Protein AF-A0A496VKH9-F1 (afdb_monomer_lite)

Structure (mmCIF, N/CA/C/O backbone):
data_AF-A0A496VKH9-F1
#
_entry.id   AF-A0A496V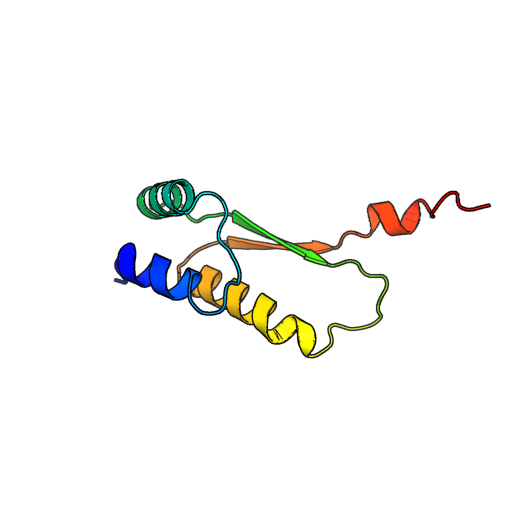KH9-F1
#
loop_
_atom_site.group_PDB
_atom_site.id
_atom_site.type_symbol
_atom_site.label_atom_id
_atom_site.label_alt_id
_atom_site.label_comp_id
_atom_site.label_asym_id
_atom_site.label_entity_id
_atom_site.label_seq_id
_atom_site.pdbx_PDB_ins_code
_atom_site.Cartn_x
_atom_site.Cartn_y
_atom_site.Cartn_z
_atom_site.occupancy
_atom_site.B_iso_or_equiv
_atom_site.auth_seq_id
_atom_site.auth_comp_id
_atom_site.auth_asym_id
_atom_site.auth_atom_id
_atom_site.pdbx_PDB_model_num
ATOM 1 N N . MET A 1 1 ? -14.930 -8.760 12.745 1.00 69.00 1 MET A N 1
ATOM 2 C CA . MET A 1 1 ? -14.298 -7.437 12.547 1.00 69.00 1 MET A CA 1
ATOM 3 C C . MET A 1 1 ? -12.853 -7.606 12.981 1.00 69.00 1 MET A C 1
ATOM 5 O O . MET A 1 1 ? -12.669 -8.161 14.055 1.00 69.00 1 MET A O 1
ATOM 9 N N . ILE A 1 2 ? -11.868 -7.272 12.144 1.00 87.81 2 ILE A N 1
ATOM 10 C CA . ILE A 1 2 ? -10.450 -7.401 12.523 1.00 87.81 2 ILE A CA 1
ATOM 11 C C . ILE A 1 2 ? -10.116 -6.344 13.584 1.00 87.81 2 ILE A C 1
ATOM 13 O O . ILE A 1 2 ? -10.620 -5.222 13.513 1.00 87.81 2 ILE A O 1
ATOM 17 N N . THR A 1 3 ? -9.325 -6.700 14.588 1.00 95.69 3 THR A N 1
ATOM 18 C CA . THR A 1 3 ? -8.853 -5.764 15.615 1.00 95.69 3 THR A CA 1
ATOM 19 C C . THR A 1 3 ? -7.757 -4.852 15.058 1.00 95.69 3 THR A C 1
ATOM 21 O O . THR A 1 3 ? -7.099 -5.173 14.069 1.00 95.69 3 THR A O 1
ATOM 24 N N . ILE A 1 4 ? -7.521 -3.709 15.710 1.00 95.81 4 ILE A N 1
ATOM 25 C CA . ILE A 1 4 ? -6.435 -2.791 15.323 1.00 95.81 4 ILE A CA 1
ATOM 26 C C . ILE A 1 4 ? -5.070 -3.480 15.403 1.00 95.81 4 ILE A C 1
ATOM 28 O O . ILE A 1 4 ? -4.223 -3.257 14.541 1.00 95.81 4 ILE A O 1
ATOM 32 N N . THR A 1 5 ? -4.862 -4.331 16.407 1.00 96.31 5 THR A N 1
ATOM 33 C CA . THR A 1 5 ? -3.617 -5.090 16.562 1.00 96.31 5 THR A CA 1
ATOM 34 C C . THR A 1 5 ? -3.418 -6.062 15.401 1.00 96.31 5 THR A C 1
ATOM 36 O O . THR A 1 5 ? -2.375 -6.013 14.764 1.00 96.31 5 THR A O 1
ATOM 39 N N . GLU A 1 6 ? -4.433 -6.852 15.040 1.00 97.00 6 GLU A N 1
ATOM 40 C CA . GLU A 1 6 ? -4.352 -7.769 13.892 1.00 97.00 6 GLU A CA 1
ATOM 41 C C . GLU A 1 6 ? -4.145 -7.024 12.562 1.00 97.00 6 GLU A C 1
ATOM 43 O O . GLU A 1 6 ? -3.362 -7.460 11.718 1.00 97.00 6 GLU A O 1
ATOM 48 N N . ALA A 1 7 ? -4.812 -5.880 12.371 1.00 96.88 7 ALA A N 1
ATOM 49 C CA . ALA A 1 7 ? -4.617 -5.043 11.189 1.00 96.88 7 ALA A CA 1
ATOM 50 C C . ALA A 1 7 ? -3.175 -4.513 11.109 1.00 96.88 7 ALA A C 1
ATOM 52 O O . ALA A 1 7 ? -2.552 -4.561 10.045 1.00 96.88 7 ALA A O 1
ATOM 53 N N . LEU A 1 8 ? -2.629 -4.041 12.233 1.00 97.25 8 LEU A N 1
ATOM 54 C CA . LEU A 1 8 ? -1.252 -3.568 12.319 1.00 97.25 8 LEU A CA 1
ATOM 55 C C . LEU A 1 8 ? -0.252 -4.703 12.069 1.00 97.25 8 LEU A C 1
ATOM 57 O O . LEU A 1 8 ? 0.682 -4.515 11.293 1.00 97.25 8 LEU A O 1
ATOM 61 N N . ASP A 1 9 ? -0.470 -5.886 12.642 1.00 97.12 9 ASP A N 1
ATOM 62 C CA . ASP A 1 9 ? 0.384 -7.060 12.436 1.00 97.12 9 ASP A CA 1
ATOM 63 C C . ASP A 1 9 ? 0.395 -7.492 10.964 1.00 97.12 9 ASP A C 1
ATOM 65 O O . ASP A 1 9 ? 1.459 -7.724 10.380 1.00 97.12 9 ASP A O 1
ATOM 69 N N . GLN A 1 10 ? -0.773 -7.501 10.315 1.00 96.69 10 GLN A N 1
ATOM 70 C CA . GLN A 1 10 ? -0.889 -7.787 8.886 1.00 96.69 10 GLN A CA 1
ATOM 71 C C . GLN A 1 10 ? -0.144 -6.748 8.028 1.00 96.69 10 GLN A C 1
ATOM 73 O O . GLN A 1 10 ? 0.504 -7.095 7.037 1.00 96.69 10 GLN A O 1
ATOM 78 N N . ILE A 1 11 ? -0.198 -5.465 8.402 1.00 96.94 11 ILE A N 1
ATOM 79 C CA . ILE A 1 11 ? 0.548 -4.398 7.720 1.00 96.94 11 ILE A CA 1
ATOM 80 C C . ILE A 1 11 ? 2.060 -4.545 7.956 1.00 96.94 11 ILE A C 1
ATOM 82 O O . ILE A 1 11 ? 2.832 -4.372 7.009 1.00 96.94 11 ILE A O 1
ATOM 86 N N . LYS A 1 12 ? 2.497 -4.927 9.159 1.00 96.81 12 LYS A N 1
ATOM 87 C CA . LYS A 1 12 ? 3.913 -5.151 9.498 1.00 96.81 12 LYS A CA 1
ATOM 88 C C . LYS A 1 12 ? 4.517 -6.337 8.759 1.00 96.81 12 LYS A C 1
ATOM 90 O O . LYS A 1 12 ? 5.660 -6.264 8.319 1.00 96.81 12 LYS A O 1
ATOM 95 N N . GLN A 1 13 ? 3.756 -7.410 8.564 1.00 97.00 13 GLN A N 1
ATOM 96 C CA . GLN A 1 13 ? 4.262 -8.619 7.922 1.00 97.00 13 GLN A CA 1
ATOM 97 C C . GLN A 1 13 ? 4.795 -8.346 6.504 1.00 97.00 13 GLN A C 1
ATOM 99 O O . GLN A 1 13 ? 4.056 -7.908 5.620 1.00 97.00 13 GLN A O 1
ATOM 104 N N . GLY A 1 14 ? 6.074 -8.645 6.269 1.00 95.81 14 GLY A N 1
ATOM 105 C CA . GLY A 1 14 ? 6.730 -8.445 4.971 1.00 95.81 14 GLY A CA 1
ATOM 106 C C . GLY A 1 14 ? 7.086 -6.989 4.646 1.00 95.81 14 GLY A C 1
ATOM 107 O O . GLY A 1 14 ? 7.535 -6.721 3.536 1.00 95.81 14 GLY A O 1
ATOM 108 N N . SER A 1 15 ? 6.895 -6.061 5.587 1.00 97.19 15 SER A N 1
ATOM 109 C CA . SER A 1 15 ? 7.409 -4.692 5.497 1.00 97.19 15 SER A CA 1
ATOM 110 C C . SER A 1 15 ? 8.809 -4.650 6.109 1.00 97.19 15 SER A C 1
ATOM 112 O O . SER A 1 15 ? 9.020 -5.187 7.193 1.00 97.19 15 SER A O 1
ATOM 114 N N . GLN A 1 16 ? 9.765 -4.020 5.425 1.00 97.56 16 GLN A N 1
ATOM 115 C CA . GLN A 1 16 ? 11.127 -3.870 5.948 1.00 97.56 16 GLN A CA 1
ATOM 116 C C . GLN A 1 16 ? 11.170 -2.911 7.146 1.00 97.56 16 GLN A C 1
ATOM 118 O O . GLN A 1 16 ? 11.864 -3.173 8.122 1.00 97.56 16 GLN A O 1
ATOM 123 N N . GLU A 1 17 ? 10.415 -1.815 7.073 1.00 97.25 17 GLU A N 1
ATOM 124 C CA . GLU A 1 17 ? 10.366 -0.780 8.102 1.00 97.25 17 GLU A CA 1
ATOM 125 C C . GLU A 1 17 ? 8.998 -0.082 8.089 1.00 97.25 17 GLU A C 1
ATOM 127 O O . GLU A 1 17 ? 8.349 0.024 7.044 1.00 97.25 17 GLU A O 1
ATOM 132 N N . ILE A 1 18 ? 8.566 0.409 9.254 1.00 97.44 18 ILE A N 1
ATOM 133 C CA . ILE A 1 18 ? 7.447 1.344 9.388 1.00 97.44 18 ILE A CA 1
ATOM 134 C C . ILE A 1 18 ? 7.947 2.566 10.149 1.00 97.44 18 ILE A C 1
ATOM 136 O O . ILE A 1 18 ? 8.199 2.504 11.353 1.00 97.44 18 ILE A O 1
ATOM 140 N N . LEU A 1 19 ? 8.038 3.693 9.448 1.00 97.06 19 LEU A N 1
ATOM 141 C CA . LEU A 1 19 ? 8.331 4.968 10.085 1.00 97.06 19 LEU A CA 1
ATOM 142 C C . LEU A 1 19 ? 7.134 5.373 10.949 1.00 97.06 19 LEU A C 1
ATOM 144 O O . LEU A 1 19 ? 6.014 5.480 10.449 1.00 97.06 19 LEU A O 1
ATOM 148 N N . LEU A 1 20 ? 7.389 5.606 12.239 1.00 96.62 20 LEU A N 1
ATOM 149 C CA . LEU A 1 20 ? 6.393 6.073 13.209 1.00 96.62 20 LEU A CA 1
ATOM 150 C C . LEU A 1 20 ? 5.203 5.104 13.357 1.00 96.62 20 LEU A C 1
ATOM 152 O O . LEU A 1 20 ? 4.044 5.473 13.175 1.00 96.62 20 LEU A O 1
ATOM 156 N N . GLU A 1 21 ? 5.480 3.854 13.740 1.00 96.69 21 GLU A N 1
ATOM 157 C CA . GLU A 1 21 ? 4.450 2.821 13.957 1.00 96.69 21 GLU A CA 1
ATOM 158 C C . GLU A 1 21 ? 3.313 3.281 14.891 1.00 96.69 21 GLU A C 1
ATOM 160 O O . GLU A 1 21 ? 2.143 2.985 14.639 1.00 96.69 21 GLU A O 1
ATOM 165 N N . ASN A 1 22 ? 3.634 4.063 15.926 1.00 97.12 22 ASN A N 1
ATOM 166 C CA . ASN A 1 22 ? 2.634 4.626 16.835 1.00 97.12 22 ASN A CA 1
ATOM 167 C C . ASN A 1 22 ? 1.651 5.561 16.112 1.00 97.12 22 ASN A C 1
ATOM 169 O O . ASN A 1 22 ? 0.453 5.502 16.375 1.00 97.12 22 ASN A O 1
ATOM 173 N N . GLU A 1 23 ? 2.116 6.372 15.157 1.00 97.88 23 GLU A N 1
ATOM 174 C CA . GLU A 1 23 ? 1.218 7.219 14.365 1.00 97.88 23 GLU A CA 1
ATOM 175 C C . GLU A 1 23 ? 0.337 6.397 13.426 1.00 97.88 23 GLU A C 1
ATOM 177 O O . GLU A 1 23 ? -0.838 6.722 13.239 1.00 97.88 23 GLU A O 1
ATOM 182 N N . LEU A 1 24 ? 0.879 5.326 12.835 1.00 97.69 24 LEU A N 1
ATOM 183 C CA . LEU A 1 24 ? 0.087 4.403 12.026 1.00 97.69 24 LEU A CA 1
ATOM 184 C C . LEU A 1 24 ? -1.028 3.770 12.869 1.00 97.69 24 LEU A C 1
ATOM 186 O O . LEU A 1 24 ? -2.176 3.756 12.427 1.00 97.69 24 LEU A O 1
ATOM 190 N N . ARG A 1 25 ? -0.719 3.317 14.091 1.00 97.62 25 ARG A N 1
ATOM 191 C CA . ARG A 1 25 ? -1.716 2.805 15.042 1.00 97.62 25 ARG A CA 1
ATOM 192 C C . ARG A 1 25 ? -2.811 3.837 15.308 1.00 97.62 25 ARG A C 1
ATOM 194 O O . ARG A 1 25 ? -3.978 3.528 15.089 1.00 97.62 25 ARG A O 1
ATOM 201 N N . THR A 1 26 ? -2.454 5.065 15.684 1.00 98.06 26 THR A N 1
ATOM 202 C CA . THR A 1 26 ? -3.437 6.133 15.945 1.00 98.06 26 THR A CA 1
ATOM 203 C C . THR A 1 26 ? -4.306 6.434 14.718 1.00 98.06 26 THR A C 1
ATOM 205 O O . THR A 1 26 ? -5.511 6.662 14.833 1.00 98.06 26 THR A O 1
ATOM 208 N N . LYS A 1 27 ? -3.729 6.395 13.509 1.00 97.69 27 LYS A N 1
ATOM 209 C CA . LYS A 1 27 ? -4.485 6.557 12.258 1.00 97.69 27 LYS A CA 1
ATOM 210 C C . LYS A 1 27 ? -5.486 5.420 12.042 1.00 97.69 27 LYS A C 1
ATOM 212 O O . LYS A 1 27 ? -6.621 5.701 11.659 1.00 97.69 27 LYS A O 1
ATOM 217 N N . LEU A 1 28 ? -5.104 4.172 12.310 1.00 97.25 28 LEU A N 1
ATOM 218 C CA . LEU A 1 28 ? -6.003 3.014 12.226 1.00 97.25 28 LEU A CA 1
ATOM 219 C C . LEU A 1 28 ? -7.135 3.099 13.266 1.00 97.25 28 LEU A C 1
ATOM 221 O O . LEU A 1 28 ? -8.294 2.869 12.928 1.00 97.25 28 LEU A O 1
ATOM 225 N N . GLU A 1 29 ? -6.822 3.504 14.500 1.00 96.88 29 GLU A N 1
ATOM 226 C CA . GLU A 1 29 ? -7.794 3.681 15.595 1.00 96.88 29 GLU A CA 1
ATOM 227 C C . GLU A 1 29 ? -8.838 4.763 15.302 1.00 96.88 29 GLU A C 1
ATOM 229 O O . GLU A 1 29 ? -9.959 4.689 15.800 1.00 96.88 29 GLU A O 1
ATOM 234 N N . SER A 1 30 ? -8.514 5.739 14.446 1.00 96.56 30 SER A N 1
ATOM 235 C CA . SER A 1 30 ? -9.465 6.782 14.042 1.00 96.56 30 SER A CA 1
ATOM 236 C C . SER A 1 30 ? -10.701 6.245 13.305 1.00 96.56 30 SER A C 1
ATOM 238 O O . SER A 1 30 ? -11.674 6.982 13.135 1.00 96.56 30 SER A O 1
ATOM 240 N N . GLY A 1 31 ? -10.652 5.001 12.807 1.00 94.06 31 GLY A N 1
ATOM 241 C CA . GLY A 1 31 ? -11.730 4.352 12.056 1.00 94.06 31 GLY A CA 1
ATOM 242 C C . GLY A 1 31 ? -11.986 4.942 10.665 1.00 94.06 31 GLY A C 1
ATOM 243 O O . GLY A 1 31 ? -12.834 4.443 9.926 1.00 94.06 31 GLY A O 1
ATOM 244 N N . LYS A 1 32 ? -11.263 5.996 10.273 1.00 96.81 32 LYS A N 1
ATOM 245 C CA . LYS A 1 32 ? -11.394 6.616 8.954 1.00 96.81 32 LYS A CA 1
ATOM 246 C C . LYS A 1 32 ? -10.622 5.799 7.913 1.00 96.81 32 LYS A C 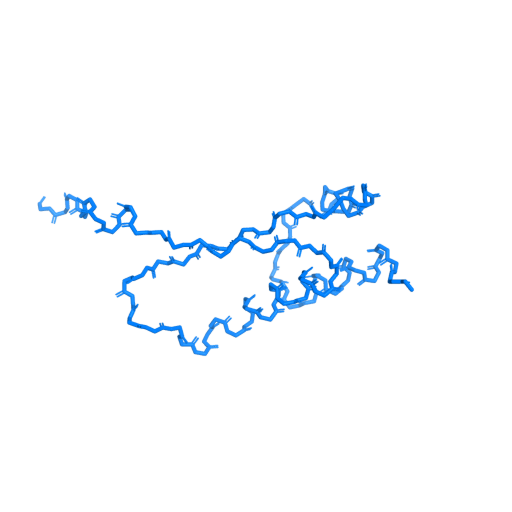1
ATOM 248 O O . LYS A 1 32 ? -9.467 5.446 8.161 1.00 96.81 32 LYS A O 1
ATOM 253 N N . PRO A 1 33 ? -11.190 5.553 6.718 1.00 97.69 33 PRO A N 1
ATOM 254 C CA . PRO A 1 33 ? -10.442 4.975 5.610 1.00 97.69 33 PRO A CA 1
ATOM 255 C C . PRO A 1 33 ? -9.189 5.801 5.300 1.00 97.69 33 PRO A C 1
ATOM 257 O O . PRO A 1 33 ? -9.271 6.965 4.901 1.00 97.69 33 PRO A O 1
ATOM 260 N N . LEU A 1 34 ? -8.014 5.203 5.495 1.00 98.38 34 LEU A N 1
ATOM 261 C CA . LEU A 1 34 ? -6.745 5.837 5.168 1.00 98.38 34 LEU A CA 1
ATOM 262 C C . LEU A 1 34 ? -6.579 5.949 3.654 1.00 98.38 34 LEU A C 1
ATOM 264 O O . LEU A 1 34 ? -7.049 5.110 2.887 1.00 98.38 34 LEU A O 1
ATOM 268 N N . ARG A 1 35 ? -5.872 6.994 3.226 1.00 98.50 35 ARG A N 1
ATOM 269 C CA . ARG A 1 35 ? -5.465 7.185 1.834 1.00 98.50 35 ARG A CA 1
ATOM 270 C C . ARG A 1 35 ? -4.037 6.676 1.690 1.00 98.50 35 ARG A C 1
ATOM 272 O O . ARG A 1 35 ? -3.108 7.315 2.174 1.00 98.50 35 ARG A O 1
ATOM 279 N N . ILE A 1 36 ? -3.870 5.524 1.056 1.00 98.50 36 ILE A N 1
ATOM 280 C CA . ILE A 1 36 ? -2.573 4.871 0.881 1.00 98.50 36 ILE A CA 1
ATOM 281 C C . ILE A 1 36 ? -2.045 5.216 -0.503 1.00 98.50 36 ILE A C 1
ATOM 283 O O . ILE A 1 36 ? -2.668 4.873 -1.503 1.00 98.50 36 ILE A O 1
ATOM 287 N N . LYS A 1 37 ? -0.911 5.909 -0.565 1.00 98.19 37 LYS A N 1
ATOM 288 C CA . LYS A 1 37 ? -0.278 6.315 -1.821 1.00 98.19 37 LYS A CA 1
ATOM 289 C C . LYS A 1 37 ? 0.860 5.360 -2.167 1.00 98.19 37 LYS A C 1
ATOM 291 O O . LYS A 1 37 ? 1.717 5.112 -1.326 1.00 98.19 37 LYS A O 1
ATOM 296 N N . ALA A 1 38 ? 0.901 4.909 -3.416 1.00 97.69 38 ALA A N 1
ATOM 297 C CA . ALA A 1 38 ? 2.065 4.258 -4.010 1.00 97.69 38 ALA A CA 1
ATOM 298 C C . ALA A 1 38 ? 2.353 4.899 -5.368 1.00 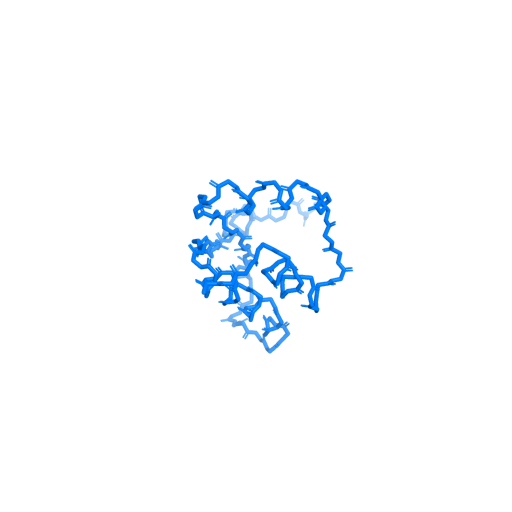97.6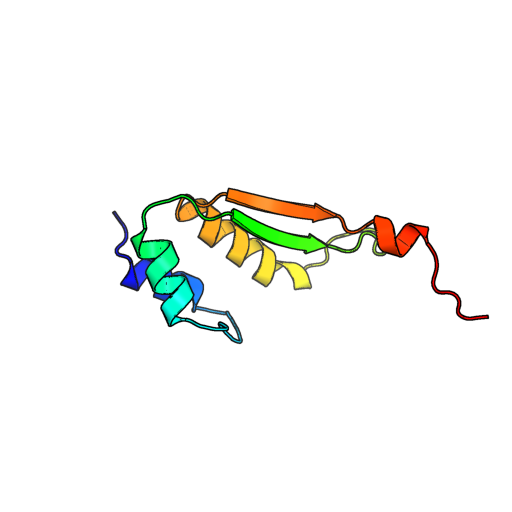9 38 ALA A C 1
ATOM 300 O O . ALA A 1 38 ? 1.452 4.999 -6.200 1.00 97.69 38 ALA A O 1
ATOM 301 N N . GLY A 1 39 ? 3.578 5.393 -5.547 1.00 94.75 39 GLY A N 1
ATOM 302 C CA . GLY A 1 39 ? 4.032 6.017 -6.787 1.00 94.75 39 GLY A CA 1
ATOM 303 C C . GLY A 1 39 ? 4.757 5.015 -7.678 1.00 94.75 39 GLY A C 1
ATOM 304 O O . GLY A 1 39 ? 5.527 4.206 -7.168 1.00 94.75 39 GLY A O 1
ATOM 305 N N . PHE A 1 40 ? 4.514 5.095 -8.982 1.00 92.56 40 PHE A N 1
ATOM 306 C CA . PHE A 1 40 ? 5.167 4.296 -10.013 1.00 92.56 40 PHE A CA 1
ATOM 307 C C . PHE A 1 40 ? 5.672 5.225 -11.114 1.00 92.56 40 PHE A C 1
ATOM 309 O O . PHE A 1 40 ? 4.929 6.079 -11.601 1.00 92.56 40 PHE A O 1
ATOM 316 N N . ASP A 1 41 ? 6.938 5.066 -11.473 1.00 89.25 41 ASP A N 1
ATOM 317 C CA . ASP A 1 41 ? 7.570 5.795 -12.567 1.00 89.25 41 ASP A CA 1
ATOM 318 C C . ASP A 1 41 ? 7.300 5.058 -13.893 1.00 89.25 41 ASP A C 1
ATOM 320 O O . ASP A 1 41 ? 7.589 3.861 -13.978 1.00 89.25 41 ASP A O 1
ATOM 324 N N . PRO A 1 42 ? 6.714 5.710 -14.917 1.00 87.31 42 PRO A N 1
ATOM 325 C CA . PRO A 1 42 ? 6.326 5.048 -16.164 1.00 87.31 42 PRO A CA 1
ATOM 326 C C . PRO A 1 42 ? 7.488 4.864 -17.159 1.00 87.31 42 PRO A C 1
ATOM 328 O O . PRO A 1 42 ? 7.245 4.690 -18.351 1.00 87.31 42 PRO A O 1
ATOM 331 N N . THR A 1 43 ? 8.747 4.927 -16.713 1.00 84.50 43 THR A N 1
ATOM 332 C CA . THR A 1 43 ? 9.924 4.749 -17.584 1.00 84.50 43 THR A CA 1
ATOM 333 C C . THR A 1 43 ? 10.060 3.323 -18.120 1.00 84.50 43 THR A C 1
ATOM 335 O O . THR A 1 43 ? 10.539 3.131 -19.238 1.00 84.50 43 THR A O 1
ATOM 338 N N . ALA A 1 44 ? 9.619 2.320 -17.356 1.00 86.50 44 ALA A N 1
ATOM 339 C CA . ALA A 1 44 ? 9.564 0.928 -17.793 1.00 86.50 44 ALA A CA 1
ATOM 340 C C . ALA A 1 44 ? 8.231 0.610 -18.506 1.00 86.50 44 ALA A C 1
ATOM 342 O O . ALA A 1 44 ? 7.189 1.145 -18.122 1.00 86.50 44 ALA A O 1
ATOM 343 N N . PRO A 1 45 ? 8.227 -0.290 -19.510 1.00 86.06 45 PRO A N 1
ATOM 344 C CA . PRO A 1 45 ? 7.017 -0.627 -20.265 1.00 86.06 45 PRO A CA 1
ATOM 345 C C . PRO A 1 45 ? 6.006 -1.463 -19.462 1.00 86.06 45 PRO A C 1
ATOM 347 O O . PRO A 1 45 ? 4.840 -1.547 -19.848 1.00 86.06 45 PRO A O 1
ATOM 350 N N . ASP A 1 46 ? 6.437 -2.103 -18.371 1.00 91.62 46 ASP A N 1
ATOM 351 C CA . ASP A 1 46 ? 5.639 -3.052 -17.603 1.00 91.62 46 ASP A CA 1
ATOM 352 C C . ASP A 1 46 ? 5.976 -3.079 -16.100 1.00 91.62 46 ASP A C 1
ATOM 354 O O . ASP A 1 46 ? 7.040 -2.660 -15.640 1.00 91.62 46 ASP A O 1
ATOM 358 N N . LEU A 1 47 ? 5.042 -3.620 -15.309 1.00 92.19 47 LEU A N 1
ATOM 359 C CA . LEU A 1 47 ? 5.268 -3.952 -13.903 1.00 92.19 47 LEU A CA 1
ATOM 360 C C . LEU A 1 47 ? 5.776 -5.388 -13.792 1.00 92.19 47 LEU A C 1
ATOM 362 O O . LEU A 1 47 ? 4.996 -6.341 -13.785 1.00 92.19 47 LEU A O 1
ATOM 366 N N . HIS A 1 48 ? 7.086 -5.546 -13.639 1.00 93.69 48 HIS A N 1
ATOM 367 C CA . HIS A 1 48 ? 7.680 -6.863 -13.423 1.00 93.69 48 HIS A CA 1
ATOM 368 C C . HIS A 1 48 ? 7.337 -7.445 -12.035 1.00 93.69 48 HIS A C 1
ATOM 370 O O . HIS A 1 48 ? 6.920 -6.741 -11.108 1.00 93.69 48 HIS A O 1
ATOM 376 N N . LEU A 1 49 ? 7.603 -8.745 -11.855 1.00 95.94 49 LEU A N 1
ATOM 377 C CA . LEU A 1 49 ? 7.257 -9.518 -10.650 1.00 95.94 49 LEU A CA 1
ATOM 378 C C . LEU A 1 49 ? 7.863 -8.993 -9.337 1.00 95.94 49 LEU A C 1
ATOM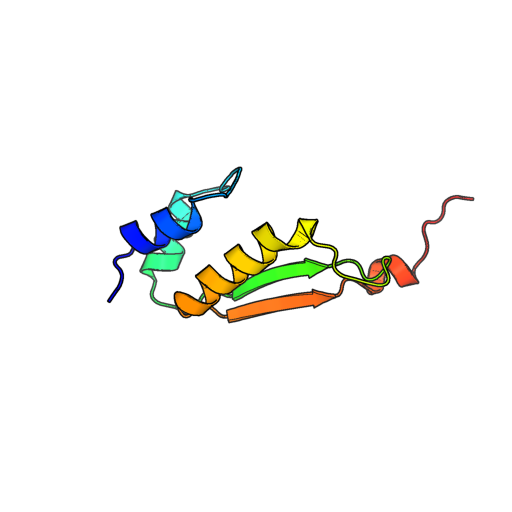 380 O O . LEU A 1 49 ? 7.361 -9.332 -8.264 1.00 95.94 49 LEU A O 1
ATOM 384 N N . GLY A 1 50 ? 8.885 -8.138 -9.394 1.00 94.62 50 GLY A N 1
ATOM 385 C CA . GLY A 1 50 ? 9.463 -7.489 -8.210 1.00 94.62 50 GLY A CA 1
ATOM 386 C C . GLY A 1 50 ? 8.457 -6.601 -7.469 1.00 94.62 50 GLY A C 1
ATOM 387 O O . GLY A 1 50 ? 8.530 -6.466 -6.251 1.00 94.62 50 GLY A O 1
ATOM 388 N N . HIS A 1 51 ? 7.442 -6.089 -8.170 1.00 95.75 51 HIS A N 1
ATOM 389 C CA . HIS A 1 51 ? 6.377 -5.281 -7.577 1.00 95.75 51 HIS A CA 1
ATOM 390 C C . HIS A 1 51 ? 5.331 -6.103 -6.812 1.00 95.75 51 HIS A C 1
ATOM 392 O O . HIS A 1 51 ? 4.490 -5.529 -6.122 1.00 95.75 51 HIS A O 1
ATOM 398 N N . THR A 1 52 ? 5.369 -7.437 -6.890 1.00 96.81 52 THR A N 1
ATOM 399 C CA . THR A 1 52 ? 4.346 -8.315 -6.295 1.00 96.81 52 THR A CA 1
ATOM 400 C C . THR A 1 52 ? 4.195 -8.091 -4.789 1.00 96.81 52 THR A C 1
ATOM 402 O O . THR A 1 52 ? 3.074 -8.049 -4.284 1.00 96.81 52 THR A O 1
ATOM 405 N N . VAL A 1 53 ? 5.302 -7.898 -4.062 1.00 97.19 53 VAL A N 1
ATOM 406 C CA . VAL A 1 53 ? 5.276 -7.634 -2.611 1.00 97.19 53 VAL A CA 1
A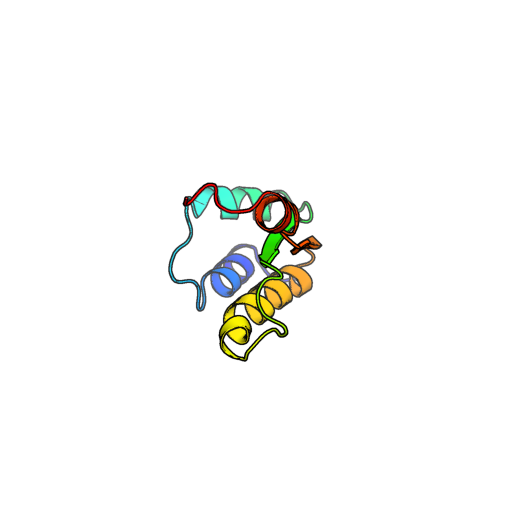TOM 407 C C . VAL A 1 53 ? 4.542 -6.325 -2.310 1.00 97.19 53 VAL A C 1
ATOM 409 O O . VAL A 1 53 ? 3.626 -6.304 -1.483 1.00 97.19 53 VAL A O 1
ATOM 412 N N . LEU A 1 54 ? 4.882 -5.255 -3.032 1.00 97.31 54 LEU A N 1
ATOM 413 C CA . LEU A 1 54 ? 4.251 -3.943 -2.890 1.00 97.31 54 LEU A CA 1
ATOM 414 C C . LEU A 1 54 ? 2.756 -3.999 -3.236 1.00 97.31 54 LEU A C 1
ATOM 416 O O . LEU A 1 54 ? 1.920 -3.567 -2.445 1.00 97.31 54 LEU A O 1
ATOM 420 N N . LEU A 1 55 ? 2.398 -4.575 -4.387 1.00 97.56 55 LEU A N 1
ATOM 421 C CA . LEU A 1 55 ? 1.009 -4.681 -4.842 1.00 97.56 55 LEU A CA 1
ATOM 422 C C . LEU A 1 55 ? 0.153 -5.512 -3.875 1.00 97.56 55 LEU A C 1
ATOM 424 O O . LEU A 1 55 ? -0.978 -5.133 -3.562 1.00 97.56 55 LEU A O 1
ATOM 428 N N . ASN A 1 56 ? 0.703 -6.598 -3.325 1.00 97.94 56 ASN A N 1
ATOM 429 C CA . ASN A 1 56 ? 0.027 -7.381 -2.294 1.00 97.94 56 ASN A CA 1
ATOM 430 C C . ASN A 1 56 ? -0.164 -6.590 -0.996 1.00 97.94 56 ASN A C 1
ATOM 432 O O . ASN A 1 56 ? -1.222 -6.704 -0.376 1.00 97.94 56 ASN A O 1
ATOM 436 N N . LYS A 1 57 ? 0.796 -5.746 -0.600 1.00 98.31 57 LYS A N 1
ATOM 437 C CA . LYS A 1 57 ? 0.630 -4.854 0.554 1.00 98.31 57 LYS A CA 1
ATOM 438 C C . LYS A 1 57 ? -0.500 -3.847 0.322 1.00 98.31 57 LYS A C 1
ATOM 440 O O . LYS A 1 57 ? -1.368 -3.705 1.180 1.00 98.31 57 LYS A O 1
ATOM 445 N N . LEU A 1 58 ? -0.573 -3.226 -0.858 1.00 98.38 58 LEU A N 1
ATOM 446 C CA . LEU A 1 58 ? -1.692 -2.344 -1.223 1.00 98.38 58 LEU A CA 1
ATOM 447 C C . LEU A 1 58 ? -3.032 -3.090 -1.187 1.00 98.38 58 LEU A C 1
ATOM 449 O O . LEU A 1 58 ? -4.018 -2.581 -0.656 1.00 98.38 58 LEU A O 1
ATOM 453 N N . ARG A 1 59 ? -3.065 -4.338 -1.669 1.00 98.00 59 ARG A N 1
ATOM 454 C CA . ARG A 1 59 ? -4.257 -5.188 -1.585 1.00 98.00 59 ARG A CA 1
ATOM 455 C C . ARG A 1 59 ? -4.667 -5.481 -0.140 1.00 98.00 59 ARG A C 1
ATOM 457 O O . ARG A 1 59 ? -5.863 -5.529 0.140 1.00 98.00 59 ARG A O 1
ATOM 464 N N . GLN A 1 60 ? -3.718 -5.675 0.775 1.00 97.81 60 GLN A N 1
ATOM 465 C CA . GLN A 1 60 ? -4.014 -5.837 2.204 1.00 97.81 60 GLN A CA 1
ATOM 466 C C . GLN A 1 60 ? -4.668 -4.572 2.770 1.00 97.81 60 GLN A C 1
ATOM 468 O O . GLN A 1 60 ? -5.736 -4.675 3.365 1.00 97.81 60 GLN A O 1
ATOM 473 N N . PHE A 1 61 ? -4.122 -3.384 2.488 1.00 98.12 61 PHE A N 1
ATOM 474 C CA . PHE A 1 61 ? -4.751 -2.119 2.883 1.00 98.12 61 PHE A CA 1
ATOM 475 C C . PHE A 1 61 ? -6.176 -1.962 2.315 1.00 98.12 61 PHE A C 1
ATOM 477 O O . PHE A 1 61 ? -7.073 -1.545 3.044 1.00 98.12 61 PHE A O 1
ATOM 484 N N . GLN A 1 62 ? -6.432 -2.364 1.063 1.00 97.88 62 GLN A N 1
ATOM 485 C CA . GLN A 1 62 ? -7.799 -2.376 0.507 1.00 97.88 62 GLN A CA 1
ATOM 486 C C . GLN A 1 62 ? -8.738 -3.309 1.263 1.00 97.88 62 GLN A C 1
ATOM 488 O O . GLN A 1 62 ? -9.880 -2.948 1.532 1.00 97.88 62 GLN A O 1
ATOM 493 N N . LYS A 1 63 ? -8.275 -4.520 1.596 1.00 97.38 63 LYS A N 1
ATOM 494 C CA . LYS A 1 63 ? -9.070 -5.497 2.356 1.00 97.38 63 LYS A CA 1
ATOM 495 C C . LYS A 1 63 ? -9.396 -5.001 3.768 1.00 97.38 63 LYS A C 1
ATOM 497 O O . LYS A 1 63 ? -10.437 -5.370 4.297 1.00 97.38 63 LYS A O 1
ATOM 502 N N . LEU A 1 64 ? -8.543 -4.148 4.338 1.00 97.25 64 LEU A N 1
ATOM 503 C CA . LEU A 1 64 ? -8.777 -3.448 5.604 1.00 97.25 64 LEU A CA 1
ATOM 504 C C . LEU A 1 64 ? -9.713 -2.227 5.462 1.00 97.25 64 LEU A C 1
ATOM 506 O O . LEU A 1 64 ? -9.992 -1.553 6.448 1.00 97.25 64 LEU A O 1
ATOM 510 N N . GLY A 1 65 ? -10.226 -1.942 4.259 1.00 97.12 65 GLY A N 1
ATOM 511 C CA . GLY A 1 65 ? -11.188 -0.864 4.006 1.00 97.12 65 GLY A CA 1
ATOM 512 C C . GLY A 1 65 ? -10.558 0.492 3.679 1.00 97.12 65 GLY A C 1
ATOM 513 O O . GLY A 1 65 ? -11.247 1.509 3.712 1.00 97.12 65 GLY A O 1
ATOM 514 N N . HIS A 1 66 ? -9.261 0.536 3.372 1.00 98.38 66 HIS A N 1
ATOM 515 C CA . HIS A 1 66 ? -8.562 1.768 3.011 1.00 98.38 66 HIS A CA 1
ATOM 516 C C . HIS A 1 66 ? -8.569 2.025 1.498 1.00 98.38 66 HIS A C 1
ATOM 518 O O . HIS A 1 66 ? -8.704 1.112 0.680 1.00 98.38 66 HIS A O 1
ATOM 524 N N . THR A 1 67 ? -8.375 3.285 1.114 1.00 98.56 67 THR A N 1
ATOM 525 C CA . THR A 1 67 ? -8.402 3.725 -0.284 1.00 98.56 67 THR A CA 1
ATOM 526 C C . THR A 1 67 ? -6.988 3.802 -0.842 1.00 98.56 67 THR A C 1
ATOM 528 O O . THR A 1 67 ? -6.146 4.524 -0.307 1.00 98.56 67 THR A O 1
ATOM 531 N N . ILE A 1 68 ? -6.731 3.100 -1.947 1.00 98.50 68 ILE A N 1
ATOM 532 C CA . ILE A 1 68 ? -5.431 3.128 -2.629 1.00 98.50 68 ILE A CA 1
ATOM 533 C C . ILE A 1 68 ? -5.421 4.213 -3.695 1.00 98.50 68 ILE A C 1
ATOM 535 O O . ILE A 1 68 ? -6.308 4.280 -4.540 1.00 98.50 68 ILE A O 1
ATOM 539 N N . PHE A 1 69 ? -4.374 5.023 -3.666 1.00 97.94 69 PHE A N 1
ATOM 540 C CA . PHE A 1 69 ? -4.007 5.990 -4.684 1.00 97.94 69 PHE A CA 1
ATOM 541 C C . PHE A 1 69 ? -2.763 5.457 -5.394 1.00 97.94 69 PHE A C 1
ATOM 543 O O . PHE A 1 69 ? -1.640 5.623 -4.915 1.00 97.94 69 PHE A O 1
ATOM 550 N N . PHE A 1 70 ? -2.991 4.776 -6.516 1.00 95.00 70 PHE A N 1
ATOM 551 C CA . PHE A 1 70 ? -1.941 4.338 -7.428 1.00 95.00 70 PHE A CA 1
ATOM 552 C C . PHE A 1 70 ? -1.566 5.525 -8.318 1.00 95.00 70 PHE A C 1
ATOM 554 O O . PHE A 1 70 ? -2.363 5.945 -9.155 1.00 95.00 70 PHE A O 1
ATOM 561 N N . LEU A 1 71 ? -0.407 6.128 -8.065 1.00 94.44 71 LEU A N 1
ATOM 562 C CA . LEU A 1 71 ? 0.017 7.366 -8.708 1.00 94.44 71 LEU A CA 1
ATOM 563 C C . LEU A 1 71 ? 1.070 7.072 -9.774 1.00 94.44 71 LEU A C 1
ATOM 565 O O . LEU A 1 71 ? 2.103 6.489 -9.459 1.00 94.44 71 LEU A O 1
ATOM 569 N N . ILE A 1 72 ? 0.837 7.543 -10.996 1.00 91.62 72 ILE A N 1
ATOM 570 C CA . ILE A 1 72 ? 1.851 7.565 -12.053 1.00 91.62 72 ILE A CA 1
ATOM 571 C C . ILE A 1 72 ? 2.636 8.874 -11.943 1.00 91.62 72 ILE A C 1
ATOM 573 O O . ILE A 1 72 ? 2.037 9.946 -11.887 1.00 91.62 72 ILE A O 1
ATOM 577 N N . GLY A 1 73 ? 3.960 8.781 -11.842 1.00 87.00 73 GLY A N 1
ATOM 578 C CA . GLY A 1 73 ? 4.874 9.919 -11.728 1.00 87.00 73 GLY A CA 1
ATOM 579 C C . GLY A 1 73 ? 5.465 10.342 -13.071 1.00 87.00 73 GLY A C 1
ATOM 580 O O . GLY A 1 73 ? 6.677 10.324 -13.225 1.00 87.00 73 GLY A O 1
ATOM 581 N N . ASP A 1 74 ? 4.635 10.708 -14.044 1.00 79.62 74 ASP A N 1
ATOM 582 C CA . ASP A 1 74 ? 5.063 11.108 -15.397 1.00 79.62 74 ASP A CA 1
ATOM 583 C C . ASP A 1 74 ? 5.712 12.505 -15.464 1.00 79.62 74 ASP A C 1
ATOM 585 O O . ASP A 1 74 ? 6.530 12.777 -16.343 1.00 79.62 74 ASP A O 1
ATOM 589 N N . PHE A 1 75 ? 5.392 13.382 -14.512 1.00 79.50 75 PHE A N 1
ATOM 590 C CA . PHE A 1 75 ? 5.818 14.781 -14.531 1.00 79.50 75 PHE A CA 1
ATOM 591 C C . PHE A 1 75 ? 7.343 14.975 -14.543 1.00 79.50 75 PHE A C 1
ATOM 593 O O . PHE A 1 75 ? 7.853 15.770 -15.329 1.00 79.50 75 PHE A O 1
ATOM 600 N N . THR A 1 76 ? 8.094 14.254 -13.706 1.00 68.25 76 THR A N 1
ATOM 601 C CA . THR A 1 76 ? 9.566 14.359 -13.693 1.00 68.25 76 THR A CA 1
ATOM 602 C C . THR A 1 76 ? 10.194 13.709 -14.923 1.00 68.25 76 THR A C 1
ATOM 604 O O . THR A 1 76 ? 11.188 14.221 -15.429 1.00 68.25 76 THR A O 1
ATOM 607 N N . GLY A 1 77 ? 9.584 12.644 -15.455 1.00 62.50 77 GLY A N 1
ATOM 608 C CA . GLY A 1 77 ? 10.025 12.008 -16.700 1.00 62.50 77 GLY A CA 1
ATOM 609 C C . GLY A 1 77 ? 9.887 12.918 -17.927 1.00 62.50 77 GLY A C 1
ATOM 610 O O . GLY A 1 77 ? 10.701 12.842 -18.841 1.00 62.50 77 GLY A O 1
ATOM 611 N N . MET A 1 78 ? 8.902 13.824 -17.932 1.00 64.38 78 MET A N 1
ATOM 612 C CA . MET A 1 78 ? 8.685 14.789 -19.018 1.00 64.38 78 MET A CA 1
ATOM 613 C C . MET A 1 78 ? 9.668 15.966 -19.033 1.00 64.38 78 MET A C 1
ATOM 615 O O . MET A 1 78 ? 9.860 16.574 -20.084 1.00 64.38 78 MET A O 1
ATOM 619 N N . ILE A 1 79 ? 10.253 16.327 -17.886 1.00 69.56 79 ILE A N 1
ATOM 620 C CA . ILE A 1 79 ? 11.148 17.493 -17.781 1.00 69.56 79 ILE A CA 1
ATOM 621 C C . ILE A 1 79 ? 12.550 17.172 -18.327 1.00 69.56 79 ILE A C 1
ATOM 623 O O . ILE A 1 79 ? 13.237 18.079 -18.794 1.00 69.56 79 ILE A O 1
ATOM 627 N N . GLY A 1 80 ? 12.935 15.891 -18.357 1.00 59.19 80 GLY A N 1
ATOM 628 C CA . GLY A 1 80 ? 14.285 15.460 -18.717 1.00 59.19 80 GLY A CA 1
ATOM 629 C C . GLY A 1 80 ? 15.293 15.798 -17.615 1.00 59.19 80 GLY A C 1
ATOM 630 O O . GLY A 1 80 ? 15.184 16.817 -16.933 1.00 59.19 80 GLY A O 1
ATOM 631 N N . ASP A 1 81 ? 16.276 14.925 -17.417 1.00 59.25 81 ASP A N 1
ATOM 632 C CA . ASP A 1 81 ? 17.425 15.242 -16.570 1.00 59.25 81 ASP A CA 1
ATOM 633 C C . ASP A 1 81 ? 18.275 16.295 -17.314 1.00 59.25 81 ASP A C 1
ATOM 635 O O . ASP A 1 81 ? 18.630 16.054 -18.473 1.00 59.25 81 ASP A O 1
ATOM 639 N N . PRO A 1 82 ? 18.607 17.465 -16.734 1.00 54.19 82 PRO A N 1
ATOM 640 C CA . PRO A 1 82 ? 19.498 18.444 -17.359 1.00 54.19 82 PRO A CA 1
ATOM 641 C C . PRO A 1 82 ? 20.965 17.980 -17.312 1.00 54.19 82 PRO A C 1
ATOM 643 O O . PRO A 1 82 ? 21.864 18.761 -17.013 1.00 54.19 82 PRO A O 1
ATOM 646 N N . SER A 1 83 ? 21.224 16.699 -17.575 1.00 52.56 83 SER A N 1
ATOM 647 C CA . SER A 1 83 ? 22.566 16.138 -17.672 1.00 52.56 83 SER A CA 1
ATOM 648 C C . SER A 1 83 ? 23.048 16.232 -19.120 1.00 52.56 83 SER A C 1
ATOM 650 O O . SER A 1 83 ? 22.996 15.266 -19.886 1.00 52.56 83 SER A O 1
ATOM 652 N N . GLY A 1 84 ? 23.471 17.444 -19.472 1.00 44.66 84 GLY A N 1
ATOM 653 C CA . GLY A 1 84 ? 24.427 17.756 -20.529 1.00 44.66 84 GLY A CA 1
ATOM 654 C C . GLY A 1 84 ? 25.620 18.475 -19.918 1.00 44.66 84 GLY A C 1
ATOM 655 O O . GLY A 1 84 ? 25.413 19.177 -18.902 1.00 44.66 84 GLY A O 1
#

pLDDT: mean 91.18, std 12.29, range [44.66, 98.56]

Foldseek 3Di:
DDDLVRLLVLLPPLDPDDDPSVVVSVVVVVVDAAEAEDEDEPPDVDDDPVCVSVVVSVVSSVVSVHHYDYHYPCPVVVVDDPPD

Secondary structure (DSSP, 8-state):
---HHHHHHHHHTT-S--TTHHHHHHHHHT-S--EEEEEE-TTSSS--GGGHHHHHHHHHHHHTTPEEEEEE-HHHHHH-----

Sequence (84 aa):
MITITEALDQIKQGSQEILLENELRTKLESGKPLRIKAGFDPTAPDLHLGHTVLLNKLRQFQKLGHTIFFLIGDFTGMIGDPSG

Radius of gyration: 15.88 Å; chains: 1; bounding box: 39×28×37 Å